Protein AF-A0A3D3A283-F1 (afdb_monomer_lite)

pLDDT: mean 78.35, std 17.88, range [45.12, 97.5]

Secondary structure (DSSP, 8-state):
-HHHHHHHHHHHHHHHHTTSTT----SSEEEEEEEE-SSTT-EEEEEEEE-SSTT---------SSS------TT-----TT--SSSSTTTS--

Structure (mmCIF, N/CA/C/O backbone):
data_AF-A0A3D3A283-F1
#
_entry.id   AF-A0A3D3A283-F1
#
loop_
_atom_site.group_PDB
_atom_site.id
_atom_site.type_symbol
_atom_site.label_atom_id
_atom_site.label_alt_id
_atom_site.label_comp_id
_atom_site.label_asym_id
_atom_site.label_entity_id
_atom_site.label_seq_id
_atom_site.pdbx_PDB_ins_code
_atom_site.Cartn_x
_atom_site.Cartn_y
_atom_site.Cartn_z
_atom_site.occupancy
_atom_site.B_iso_or_equiv
_atom_site.auth_seq_id
_atom_site.auth_comp_id
_atom_site.auth_asym_id
_atom_site.auth_atom_id
_atom_site.pdbx_PDB_model_num
ATOM 1 N N . MET A 1 1 ? 38.397 -44.818 -22.641 1.00 54.75 1 MET A N 1
ATOM 2 C CA . MET A 1 1 ? 37.071 -44.643 -21.996 1.00 54.75 1 MET A CA 1
ATOM 3 C C . MET A 1 1 ? 37.014 -43.559 -20.901 1.00 54.75 1 MET A C 1
ATOM 5 O O . MET A 1 1 ? 35.934 -43.337 -20.370 1.00 54.75 1 MET A O 1
ATOM 9 N N . ASN A 1 2 ? 38.090 -42.804 -20.611 1.00 53.28 2 ASN A N 1
ATOM 10 C CA . ASN A 1 2 ? 38.083 -41.800 -19.523 1.00 53.28 2 ASN A CA 1
ATOM 11 C C . ASN A 1 2 ? 37.784 -40.354 -19.965 1.00 53.28 2 ASN A C 1
ATOM 13 O O . ASN A 1 2 ? 37.393 -39.545 -19.135 1.00 53.28 2 ASN A O 1
ATOM 17 N N . LYS A 1 3 ? 37.889 -40.022 -21.262 1.00 54.91 3 LYS A N 1
ATOM 18 C CA . LYS A 1 3 ? 37.494 -38.693 -21.774 1.00 54.91 3 LYS A CA 1
ATOM 19 C C . LYS A 1 3 ? 35.975 -38.526 -21.896 1.00 54.91 3 LYS A C 1
ATOM 21 O O . LYS A 1 3 ? 35.461 -37.451 -21.635 1.00 54.91 3 LYS A O 1
ATOM 26 N N . MET A 1 4 ? 35.241 -39.598 -22.198 1.00 54.47 4 MET A N 1
ATOM 27 C CA . MET A 1 4 ? 33.786 -39.538 -22.398 1.00 54.47 4 MET A CA 1
ATOM 28 C C . MET A 1 4 ? 33.010 -39.360 -21.084 1.00 54.47 4 MET A C 1
ATOM 30 O O . MET A 1 4 ? 32.000 -38.675 -21.064 1.00 54.47 4 MET A O 1
ATOM 34 N N . ARG A 1 5 ? 33.522 -39.888 -19.962 1.00 53.94 5 ARG A N 1
ATOM 35 C CA . ARG A 1 5 ? 32.919 -39.703 -18.625 1.00 53.94 5 ARG A CA 1
ATOM 36 C C . ARG A 1 5 ? 33.092 -38.273 -18.092 1.00 53.94 5 ARG A C 1
ATOM 38 O O . ARG A 1 5 ? 32.240 -37.797 -17.354 1.00 53.94 5 ARG A O 1
ATOM 45 N N . SER A 1 6 ? 34.153 -37.578 -18.514 1.00 50.94 6 SER A N 1
ATOM 46 C CA . SER A 1 6 ? 34.412 -36.185 -18.130 1.00 50.94 6 SER A CA 1
ATOM 47 C C . SER A 1 6 ? 33.497 -35.188 -18.851 1.00 50.94 6 SER A C 1
ATOM 49 O O . SER A 1 6 ? 33.169 -34.156 -18.274 1.00 50.94 6 SER A O 1
ATOM 51 N N . LEU A 1 7 ? 33.050 -35.499 -20.076 1.00 50.66 7 LEU A N 1
ATOM 52 C CA . LEU A 1 7 ? 32.074 -34.671 -20.797 1.00 50.66 7 LEU A CA 1
ATOM 53 C C . LEU A 1 7 ? 30.651 -34.793 -20.228 1.00 50.66 7 LEU A C 1
ATOM 55 O O . LEU A 1 7 ? 29.930 -33.800 -20.196 1.00 50.66 7 LEU A O 1
ATOM 59 N N . PHE A 1 8 ? 30.260 -35.965 -19.714 1.00 50.25 8 PHE A N 1
ATOM 60 C CA . PHE A 1 8 ? 28.951 -36.134 -19.068 1.00 50.25 8 PHE A CA 1
ATOM 61 C C . PHE A 1 8 ? 28.838 -35.375 -17.735 1.00 50.25 8 PHE A C 1
ATOM 63 O O . PHE A 1 8 ? 27.784 -34.822 -17.442 1.00 50.25 8 PHE A O 1
ATOM 70 N N . PHE A 1 9 ? 29.920 -35.280 -16.953 1.00 48.66 9 PHE A N 1
ATOM 71 C CA . PHE A 1 9 ? 29.913 -34.521 -15.693 1.00 48.66 9 PHE A CA 1
ATOM 72 C C . PHE A 1 9 ? 29.909 -32.995 -15.898 1.00 48.66 9 PHE A C 1
ATOM 74 O O . PHE A 1 9 ? 29.288 -32.279 -15.116 1.00 48.66 9 PHE A O 1
ATOM 81 N N . ALA A 1 10 ? 30.543 -32.489 -16.962 1.00 51.34 10 ALA A N 1
ATOM 82 C CA . ALA A 1 10 ? 30.546 -31.056 -17.270 1.00 51.34 10 ALA A CA 1
ATOM 83 C C . ALA A 1 10 ? 29.181 -30.555 -17.786 1.00 51.34 10 ALA A C 1
ATOM 85 O O . ALA A 1 10 ? 28.752 -29.457 -17.435 1.00 51.34 10 ALA A O 1
ATOM 86 N N . ALA A 1 11 ? 28.463 -31.370 -18.568 1.00 51.16 11 ALA A N 1
ATOM 87 C CA . ALA A 1 11 ? 27.159 -30.998 -19.124 1.00 51.16 11 ALA A CA 1
ATOM 88 C C . ALA A 1 11 ? 26.048 -30.904 -18.059 1.00 51.16 11 ALA A C 1
ATOM 90 O O . ALA A 1 11 ? 25.177 -30.039 -18.148 1.00 51.16 11 ALA A O 1
ATOM 91 N N . VAL A 1 12 ? 26.103 -31.750 -17.024 1.00 53.19 12 VAL A N 1
ATOM 92 C CA . VAL A 1 12 ? 25.126 -31.738 -15.920 1.00 53.19 12 VAL A CA 1
ATOM 93 C C . VAL A 1 12 ? 25.306 -30.510 -15.021 1.00 53.19 12 VAL A C 1
ATOM 95 O O . VAL A 1 12 ? 24.311 -29.961 -14.565 1.00 53.19 12 VAL A O 1
ATOM 98 N N . CYS A 1 13 ? 26.540 -30.021 -14.839 1.00 48.72 13 CYS A N 1
ATOM 99 C CA . CYS A 1 13 ? 26.839 -28.829 -14.032 1.00 48.72 13 CYS A CA 1
ATOM 100 C C . CYS A 1 13 ? 26.362 -27.516 -14.692 1.00 48.72 13 CYS A C 1
ATOM 102 O O . CYS A 1 13 ? 25.890 -26.610 -14.010 1.00 48.72 13 CYS A O 1
ATOM 104 N N . CYS A 1 14 ? 26.407 -27.424 -16.029 1.00 45.12 14 CYS A N 1
ATOM 105 C CA . CYS A 1 14 ? 25.855 -26.267 -16.748 1.00 45.12 14 CYS A CA 1
ATOM 106 C C . CYS A 1 14 ? 24.320 -26.276 -16.810 1.00 45.12 14 CYS A C 1
ATOM 108 O O . CYS A 1 14 ? 23.711 -25.209 -16.800 1.00 45.12 14 CYS A O 1
ATOM 110 N N . CYS A 1 15 ? 23.674 -27.447 -16.841 1.00 45.78 15 CYS A N 1
ATOM 111 C CA . CYS A 1 15 ? 22.208 -27.520 -16.883 1.00 45.78 15 CYS A CA 1
ATOM 112 C C . CYS A 1 15 ? 21.551 -27.206 -15.531 1.00 45.78 15 CYS A C 1
ATOM 114 O O . CYS A 1 15 ? 20.435 -26.694 -15.507 1.00 45.78 15 CYS A O 1
ATOM 116 N N . SER A 1 16 ? 22.230 -27.458 -14.407 1.00 51.78 16 SER A N 1
ATOM 117 C CA . SER A 1 16 ? 21.726 -27.094 -13.077 1.00 51.78 16 SER A CA 1
ATOM 118 C C . SER A 1 16 ? 21.889 -25.605 -12.744 1.00 51.78 16 SER A C 1
ATOM 120 O O . SER A 1 16 ? 21.126 -25.096 -11.929 1.00 51.78 16 SER A O 1
ATOM 122 N N . ALA A 1 17 ? 22.795 -24.877 -13.411 1.00 52.09 17 ALA A N 1
ATOM 123 C CA . ALA A 1 17 ? 22.909 -23.417 -13.283 1.00 52.09 17 ALA A CA 1
ATOM 124 C C . ALA A 1 17 ? 21.847 -22.645 -14.097 1.00 52.09 17 ALA A C 1
ATOM 126 O O . ALA A 1 17 ? 21.483 -21.528 -13.739 1.00 52.09 17 ALA A O 1
ATOM 127 N N . LEU A 1 18 ? 21.317 -23.247 -15.167 1.00 49.38 18 LEU A N 1
ATOM 128 C CA . LEU A 1 18 ? 20.253 -22.670 -16.003 1.00 49.38 18 LEU A CA 1
ATOM 129 C C . LEU A 1 18 ? 18.839 -22.869 -15.426 1.00 49.38 18 LEU A C 1
ATOM 131 O O . LEU A 1 18 ? 17.903 -22.225 -15.888 1.00 49.38 18 LEU A O 1
ATOM 135 N N . ALA A 1 19 ? 18.673 -23.734 -14.422 1.00 49.62 19 ALA A N 1
ATOM 136 C CA . ALA A 1 19 ? 17.364 -24.104 -13.877 1.00 49.62 19 ALA A CA 1
ATOM 137 C C . ALA A 1 19 ? 16.906 -23.266 -12.664 1.00 49.62 19 ALA A C 1
ATOM 139 O O . ALA A 1 19 ? 15.812 -23.495 -12.155 1.00 49.62 19 ALA A O 1
ATOM 140 N N . VAL A 1 20 ? 17.709 -22.305 -12.184 1.00 51.28 20 VAL A N 1
ATOM 141 C CA . VAL A 1 20 ? 17.404 -21.533 -10.954 1.00 51.28 20 VAL A CA 1
ATOM 142 C C . VAL A 1 20 ? 16.910 -20.102 -11.243 1.00 51.28 20 VAL A C 1
ATOM 144 O O . VAL A 1 20 ? 16.482 -19.395 -10.338 1.00 51.28 20 VAL A O 1
ATOM 147 N N . SER A 1 21 ? 16.885 -19.656 -12.501 1.00 51.81 21 SER A N 1
ATOM 148 C CA . SER A 1 21 ? 16.605 -18.253 -12.856 1.00 51.81 21 SER A CA 1
ATOM 149 C C . SER A 1 21 ? 15.125 -17.846 -12.884 1.00 51.81 21 SER A C 1
ATOM 151 O O . SER A 1 21 ? 14.825 -16.735 -13.308 1.00 51.81 21 SER A O 1
ATOM 153 N N . ASN A 1 22 ? 14.195 -18.694 -12.431 1.00 51.75 22 ASN A N 1
ATOM 154 C CA . ASN A 1 22 ? 12.764 -18.364 -12.450 1.00 51.75 22 ASN A CA 1
ATOM 155 C C . ASN A 1 22 ? 12.050 -18.634 -11.120 1.00 51.75 22 ASN A C 1
ATOM 157 O O . ASN A 1 22 ? 10.897 -19.065 -11.082 1.00 51.75 22 ASN A O 1
ATOM 161 N N . LEU A 1 23 ? 12.728 -18.358 -10.004 1.00 53.12 23 LEU A N 1
ATOM 162 C CA . LEU A 1 23 ? 11.992 -17.941 -8.817 1.00 53.12 23 LEU A CA 1
ATOM 163 C C . LEU A 1 23 ? 11.372 -16.592 -9.186 1.00 53.12 23 LEU A C 1
ATOM 165 O O . LEU A 1 23 ? 12.096 -15.608 -9.312 1.00 53.12 23 LEU A O 1
ATOM 169 N N . GLY A 1 24 ? 10.067 -16.585 -9.466 1.00 50.78 24 GLY A N 1
ATOM 170 C CA . GLY A 1 24 ? 9.287 -15.406 -9.843 1.00 50.78 24 GLY A CA 1
ATOM 171 C C . GLY A 1 24 ? 9.203 -14.393 -8.705 1.00 50.78 24 GLY A C 1
ATOM 172 O O . GLY A 1 24 ? 8.135 -14.147 -8.153 1.00 50.78 24 GLY A O 1
ATOM 173 N N . PHE A 1 25 ? 10.343 -13.834 -8.319 1.00 56.41 25 PHE A N 1
ATOM 174 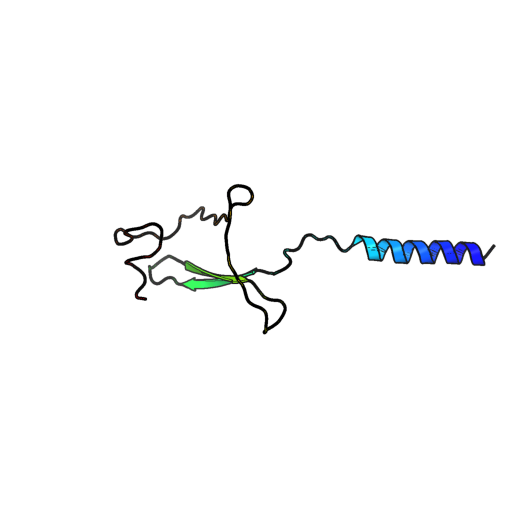C CA . PHE A 1 25 ? 10.401 -12.656 -7.489 1.00 56.41 25 PHE A CA 1
ATOM 175 C C . PHE A 1 25 ? 9.971 -11.472 -8.349 1.00 56.41 25 PHE A C 1
ATOM 177 O O . PHE A 1 25 ? 10.380 -11.343 -9.505 1.00 56.41 25 PHE A O 1
ATOM 184 N N . SER A 1 26 ? 9.118 -10.619 -7.784 1.00 68.00 26 SER A N 1
ATOM 185 C CA . SER A 1 26 ? 8.864 -9.296 -8.347 1.00 68.00 26 SER A CA 1
ATOM 186 C C . SER A 1 26 ? 10.208 -8.625 -8.650 1.00 68.00 26 SER A C 1
ATOM 188 O O . SER A 1 26 ? 11.115 -8.676 -7.820 1.00 68.00 26 SER A O 1
ATOM 190 N N . GLN A 1 27 ? 10.342 -8.014 -9.834 1.00 79.88 27 GLN A N 1
ATOM 191 C CA . GLN A 1 27 ? 11.581 -7.349 -10.273 1.00 79.88 27 GLN A CA 1
ATOM 192 C C . GLN A 1 27 ? 12.066 -6.287 -9.268 1.00 79.88 27 GLN A C 1
ATOM 194 O O . GLN A 1 27 ? 13.261 -5.996 -9.193 1.00 79.88 27 GLN A O 1
ATOM 199 N N . TYR A 1 28 ? 11.129 -5.754 -8.485 1.00 87.88 28 TYR A N 1
ATOM 200 C CA . TYR A 1 28 ? 11.352 -4.824 -7.389 1.00 87.88 28 TYR A CA 1
ATOM 201 C C . TYR A 1 28 ? 10.766 -5.408 -6.102 1.00 87.88 28 TYR A C 1
ATOM 203 O O . TYR A 1 28 ? 9.648 -5.942 -6.114 1.00 87.88 28 TYR A O 1
ATOM 211 N N . SER A 1 29 ? 11.507 -5.314 -4.998 1.00 91.25 29 SER A N 1
ATOM 212 C CA . SER A 1 29 ? 10.990 -5.675 -3.680 1.00 91.25 29 SER A CA 1
ATOM 213 C C . SER A 1 29 ? 10.095 -4.572 -3.119 1.00 91.25 29 SER A C 1
ATOM 215 O O . SER A 1 29 ? 10.069 -3.441 -3.610 1.00 91.25 29 SER A O 1
ATOM 217 N N . LEU A 1 30 ? 9.323 -4.942 -2.100 1.00 91.62 30 LEU A N 1
ATOM 218 C CA . LEU A 1 30 ? 8.496 -4.019 -1.346 1.00 91.62 30 LEU A CA 1
ATOM 219 C C . LEU A 1 30 ? 8.938 -4.038 0.115 1.00 91.62 30 LEU A C 1
ATOM 221 O O . LEU A 1 30 ? 8.873 -5.089 0.760 1.00 91.62 30 LEU A O 1
ATOM 225 N N . SER A 1 31 ? 9.321 -2.883 0.646 1.00 94.69 31 SER A N 1
ATOM 226 C CA . SER A 1 31 ? 9.523 -2.682 2.078 1.00 94.69 31 SER A CA 1
ATOM 227 C C . SER A 1 31 ? 8.317 -1.950 2.680 1.00 94.69 31 SER A C 1
ATOM 229 O O . SER A 1 31 ? 7.693 -1.094 2.048 1.00 94.69 31 SER A O 1
ATOM 231 N N . VAL A 1 32 ? 7.914 -2.348 3.890 1.00 95.44 32 VAL A N 1
ATOM 232 C CA . VAL A 1 32 ? 6.728 -1.798 4.562 1.00 95.44 32 VAL A CA 1
ATOM 233 C C . VAL A 1 32 ? 7.120 -1.283 5.933 1.00 95.44 32 VAL A C 1
ATOM 235 O O . VAL A 1 32 ? 7.566 -2.043 6.790 1.00 95.44 32 VAL A O 1
ATOM 238 N N . GLU A 1 33 ? 6.911 0.010 6.143 1.00 97.50 33 GLU A N 1
ATOM 239 C CA . GLU A 1 33 ? 7.079 0.657 7.437 1.00 97.50 33 GLU A CA 1
ATOM 240 C C . GLU A 1 33 ? 5.717 0.817 8.111 1.00 97.50 33 GLU A C 1
ATOM 242 O O . GLU A 1 33 ? 4.751 1.262 7.488 1.00 97.50 33 GLU A O 1
ATOM 247 N N . SER A 1 34 ? 5.644 0.489 9.399 1.00 96.19 34 SER A N 1
ATOM 248 C CA . SER A 1 34 ? 4.462 0.728 10.227 1.00 96.19 34 SER A CA 1
ATOM 249 C C . SER A 1 34 ? 4.755 1.765 11.304 1.00 96.19 34 SER A C 1
ATOM 251 O O . SER A 1 34 ? 5.783 1.680 11.978 1.00 96.19 34 SER A O 1
ATOM 253 N N . SER A 1 35 ? 3.826 2.687 11.531 1.00 96.56 35 SER A N 1
ATOM 254 C CA . SER A 1 35 ? 3.874 3.643 12.639 1.00 96.56 35 SER A CA 1
ATOM 255 C C . SER A 1 35 ? 2.495 3.810 13.288 1.00 96.56 35 SER A C 1
ATOM 257 O O . SER A 1 35 ? 1.476 3.507 12.658 1.00 96.56 35 SER A O 1
ATOM 259 N N . PRO A 1 36 ? 2.414 4.276 14.549 1.00 95.94 36 PRO A N 1
ATOM 260 C CA . PRO A 1 36 ? 1.132 4.634 15.147 1.00 95.94 36 PRO A CA 1
ATOM 261 C C . PRO A 1 36 ? 0.403 5.676 14.290 1.00 95.94 36 PRO A C 1
ATOM 263 O O . PRO A 1 36 ? 1.007 6.661 13.858 1.00 95.94 36 PRO A O 1
ATOM 266 N N . ALA A 1 37 ? -0.888 5.466 14.039 1.00 91.81 37 ALA A N 1
ATOM 267 C CA . ALA A 1 37 ? -1.703 6.462 13.354 1.00 91.81 37 ALA A CA 1
ATOM 268 C C . ALA A 1 37 ? -2.048 7.630 14.291 1.00 91.81 37 ALA A C 1
ATOM 270 O O . ALA A 1 37 ? -2.021 7.500 15.515 1.00 91.81 37 ALA A O 1
ATOM 271 N N . VAL A 1 38 ? -2.441 8.767 13.706 1.00 87.50 38 VAL A N 1
ATOM 272 C CA . VAL A 1 38 ? -2.965 9.918 14.468 1.00 87.50 38 VAL A CA 1
ATOM 273 C C . VAL A 1 38 ? -4.253 9.537 15.209 1.00 87.50 38 VAL A C 1
ATOM 275 O O . VAL A 1 38 ? -4.483 9.970 16.336 1.00 87.50 38 VAL A O 1
ATOM 278 N N . THR A 1 39 ? -5.091 8.697 14.597 1.00 86.94 39 THR A N 1
ATOM 279 C CA . THR A 1 39 ? -6.273 8.126 15.245 1.00 86.94 39 THR A CA 1
ATOM 280 C C . THR A 1 39 ? -5.858 7.011 16.199 1.00 86.94 39 THR A C 1
ATOM 282 O O . THR A 1 39 ? -5.246 6.023 15.790 1.00 86.94 39 THR A O 1
ATOM 285 N N . ALA A 1 40 ? -6.230 7.158 17.471 1.00 91.56 40 ALA A N 1
ATOM 286 C CA . ALA A 1 40 ? -5.914 6.186 18.508 1.00 91.56 40 ALA A CA 1
ATOM 287 C C . ALA A 1 40 ? -6.394 4.773 18.136 1.00 91.56 40 ALA A C 1
ATOM 289 O O . ALA A 1 40 ? -7.513 4.585 17.662 1.00 91.56 40 ALA A O 1
ATOM 290 N N . GLY A 1 41 ? -5.535 3.781 18.375 1.00 91.62 41 GLY A N 1
ATOM 291 C CA . GLY A 1 41 ? -5.825 2.372 18.100 1.00 91.62 41 GLY A CA 1
ATOM 292 C C . GLY A 1 41 ? -5.624 1.937 16.645 1.00 91.62 41 GLY A C 1
ATOM 293 O O . GLY A 1 41 ? -5.802 0.756 16.361 1.00 91.62 41 GLY A O 1
ATOM 294 N N . LEU A 1 42 ? -5.234 2.840 15.738 1.00 92.75 42 LEU A N 1
ATOM 295 C CA . LEU A 1 42 ? -4.935 2.508 14.342 1.00 92.75 42 LEU A CA 1
ATOM 296 C C . LEU A 1 42 ? -3.424 2.540 14.045 1.00 92.75 42 LEU A C 1
ATOM 298 O O . LEU A 1 42 ? -2.617 3.093 14.797 1.00 92.75 42 LEU A O 1
ATOM 302 N N . THR A 1 43 ? -3.041 1.944 12.915 1.00 94.25 43 THR A N 1
ATOM 303 C CA . THR A 1 43 ? -1.659 1.880 12.416 1.00 94.25 43 THR A CA 1
ATOM 304 C C . THR A 1 43 ? -1.594 2.444 11.002 1.00 94.25 43 THR A C 1
ATOM 306 O O . THR A 1 43 ? -2.415 2.099 10.152 1.00 94.25 43 THR A O 1
ATOM 309 N N . THR A 1 44 ? -0.611 3.303 10.748 1.00 93.50 44 THR A N 1
ATOM 310 C CA . THR A 1 44 ? -0.281 3.794 9.409 1.00 93.50 44 THR A CA 1
ATOM 311 C C . THR A 1 44 ? 0.759 2.870 8.790 1.00 93.50 44 THR A C 1
ATOM 313 O O . THR A 1 44 ? 1.784 2.596 9.413 1.00 93.50 44 THR A O 1
ATOM 316 N N . TYR A 1 45 ? 0.515 2.426 7.556 1.00 94.19 45 TYR A N 1
ATOM 317 C CA . TYR A 1 45 ? 1.470 1.652 6.764 1.00 94.19 45 TYR A CA 1
ATOM 318 C C . TYR A 1 45 ? 1.973 2.488 5.591 1.00 94.19 45 TYR A C 1
ATOM 320 O O . TYR A 1 45 ? 1.172 3.057 4.846 1.00 94.19 45 TYR A O 1
ATOM 328 N N . ARG A 1 46 ? 3.294 2.545 5.411 1.00 94.19 46 ARG A N 1
ATOM 329 C CA . ARG A 1 46 ? 3.936 3.157 4.248 1.00 94.19 46 ARG A CA 1
ATOM 330 C C . ARG A 1 46 ? 4.678 2.088 3.459 1.00 94.19 46 ARG A C 1
ATOM 332 O O . ARG A 1 46 ? 5.577 1.429 3.972 1.00 94.19 46 ARG A O 1
ATOM 339 N N . PHE A 1 47 ? 4.262 1.932 2.209 1.00 93.44 47 PHE A N 1
ATOM 340 C CA . PHE A 1 47 ? 4.810 0.972 1.264 1.00 93.44 47 PHE A CA 1
ATOM 341 C C . PHE A 1 47 ? 5.873 1.656 0.408 1.00 93.44 47 PHE A C 1
ATOM 343 O O . PHE A 1 47 ? 5.623 2.719 -0.163 1.00 93.44 47 PHE A O 1
ATOM 350 N N . HIS A 1 48 ? 7.039 1.037 0.311 1.00 93.75 48 HIS A N 1
ATOM 351 C CA . HIS A 1 48 ? 8.153 1.473 -0.515 1.00 93.75 48 HIS A CA 1
ATOM 352 C C . HIS A 1 48 ? 8.407 0.423 -1.580 1.00 93.75 48 HIS A C 1
ATOM 354 O O . HIS A 1 48 ? 8.572 -0.749 -1.255 1.00 93.75 48 HIS A O 1
ATOM 360 N N . VAL A 1 49 ? 8.445 0.847 -2.841 1.00 92.88 49 VAL A N 1
ATOM 361 C CA . VAL A 1 49 ? 8.963 0.013 -3.925 1.00 92.88 49 VAL A CA 1
ATOM 362 C C . VAL A 1 49 ? 10.454 0.282 -4.023 1.00 92.88 49 VAL A C 1
ATOM 364 O O . VAL A 1 49 ? 10.865 1.414 -4.286 1.00 92.88 49 VAL A O 1
ATOM 367 N N . ASP A 1 50 ? 11.251 -0.747 -3.762 1.00 92.31 50 ASP A N 1
ATOM 368 C CA . ASP A 1 50 ? 12.700 -0.618 -3.701 1.00 92.31 50 ASP A CA 1
ATOM 369 C C . ASP A 1 50 ? 13.263 -0.655 -5.130 1.00 92.31 50 ASP A C 1
ATOM 371 O O . ASP A 1 50 ? 13.237 -1.691 -5.801 1.00 92.31 50 ASP A O 1
ATOM 375 N N . MET A 1 51 ? 13.735 0.497 -5.611 1.00 92.44 51 MET A N 1
ATOM 376 C CA . MET A 1 51 ? 14.361 0.623 -6.931 1.00 92.44 51 MET A CA 1
ATOM 377 C C . MET A 1 51 ? 15.776 0.031 -6.925 1.00 92.44 51 MET A C 1
ATOM 379 O O . MET A 1 51 ? 16.428 -0.030 -5.882 1.00 92.44 51 MET A O 1
ATOM 383 N N . GLN A 1 52 ? 16.256 -0.409 -8.090 1.00 90.19 52 GLN A N 1
ATOM 384 C CA . GLN A 1 52 ? 17.553 -1.084 -8.193 1.00 90.19 52 GLN A CA 1
ATOM 385 C C . GLN A 1 52 ? 18.715 -0.082 -8.221 1.00 90.19 52 GLN A C 1
ATOM 387 O O . GLN A 1 52 ? 19.777 -0.371 -7.669 1.00 90.19 52 GLN A O 1
ATOM 392 N N . ASP A 1 53 ? 18.505 1.094 -8.824 1.00 92.25 53 ASP A N 1
ATOM 393 C CA . ASP A 1 53 ? 19.486 2.178 -8.908 1.00 92.25 53 ASP A CA 1
ATOM 394 C C . ASP A 1 53 ? 18.923 3.505 -8.366 1.00 92.25 53 ASP A C 1
ATOM 396 O O . ASP A 1 53 ? 17.728 3.791 -8.450 1.00 92.25 53 ASP A O 1
ATOM 400 N N . ALA A 1 54 ? 19.795 4.3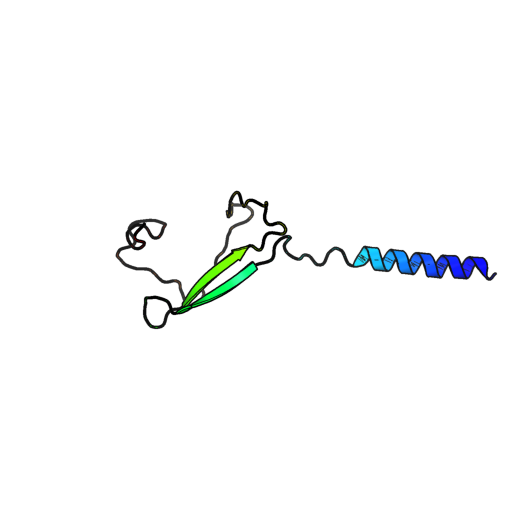59 -7.824 1.00 91.12 54 ALA A N 1
ATOM 401 C CA . ALA A 1 54 ? 19.416 5.666 -7.281 1.00 91.12 54 ALA A CA 1
ATOM 402 C C . ALA A 1 54 ? 18.928 6.668 -8.348 1.00 91.12 54 ALA A C 1
ATOM 404 O O . ALA A 1 54 ? 18.289 7.668 -8.016 1.00 91.12 54 ALA A O 1
ATOM 405 N N . THR A 1 55 ? 19.249 6.432 -9.620 1.00 95.56 55 THR A N 1
ATOM 406 C CA . THR A 1 55 ? 18.813 7.248 -10.760 1.00 95.56 55 THR A CA 1
ATOM 407 C C . THR A 1 55 ? 17.471 6.805 -11.344 1.00 95.56 55 THR A C 1
ATOM 409 O O . THR A 1 55 ? 16.892 7.545 -12.149 1.00 95.56 55 THR A O 1
ATOM 412 N N . ASP A 1 56 ? 16.943 5.657 -10.907 1.00 94.19 56 ASP A N 1
ATOM 413 C CA . ASP A 1 56 ? 15.664 5.131 -11.365 1.00 94.19 56 ASP A CA 1
ATOM 414 C C . ASP A 1 56 ? 14.503 6.084 -11.044 1.00 94.19 56 ASP A C 1
ATOM 416 O O . ASP A 1 56 ? 14.483 6.807 -10.042 1.00 94.19 56 ASP A O 1
ATOM 420 N N . ARG A 1 57 ? 13.478 6.065 -11.902 1.00 92.56 57 ARG A N 1
ATOM 421 C CA . ARG A 1 57 ? 12.250 6.849 -11.728 1.00 92.56 57 ARG A CA 1
ATOM 422 C C . ARG A 1 57 ? 11.030 5.954 -11.868 1.00 92.56 57 ARG A C 1
ATOM 424 O O . ARG A 1 57 ? 10.878 5.249 -12.861 1.00 92.56 57 ARG A O 1
ATOM 431 N N . MET A 1 58 ? 10.126 6.035 -10.898 1.00 91.00 58 MET A N 1
ATOM 432 C CA . MET A 1 58 ? 8.823 5.384 -10.976 1.00 91.00 58 MET A CA 1
ATOM 433 C C . MET A 1 58 ? 7.838 6.284 -11.724 1.00 91.00 58 MET A C 1
ATOM 435 O O . MET A 1 58 ? 7.559 7.399 -11.292 1.00 91.00 58 MET A O 1
ATOM 439 N N . SER A 1 59 ? 7.306 5.792 -12.845 1.00 92.56 59 SER A N 1
ATOM 440 C CA . SER A 1 59 ? 6.347 6.553 -13.654 1.00 92.56 59 SER A CA 1
ATOM 441 C C . SER A 1 59 ? 4.929 6.511 -13.087 1.00 92.56 59 SER A C 1
ATOM 443 O O . SER A 1 59 ? 4.229 7.518 -13.146 1.00 92.56 59 SER A O 1
ATOM 445 N N . ALA A 1 60 ? 4.479 5.349 -12.606 1.00 91.38 60 ALA A N 1
ATOM 446 C CA . ALA A 1 60 ? 3.126 5.164 -12.096 1.00 91.38 60 ALA A CA 1
ATOM 447 C C . ALA A 1 60 ? 3.016 3.895 -11.244 1.00 91.38 60 ALA A C 1
ATOM 449 O O . ALA A 1 60 ? 3.707 2.907 -11.493 1.00 91.38 60 ALA A O 1
ATOM 450 N N . VAL A 1 61 ? 2.073 3.915 -10.303 1.00 90.25 61 VAL A N 1
ATOM 451 C CA . VAL A 1 61 ? 1.518 2.725 -9.653 1.00 90.25 61 VAL A CA 1
ATOM 452 C C . VAL A 1 61 ? 0.052 2.674 -10.052 1.00 90.25 61 VAL A C 1
ATOM 454 O O . VAL A 1 61 ? -0.715 3.566 -9.694 1.00 90.25 61 VAL A O 1
ATOM 457 N N . PHE A 1 62 ? -0.333 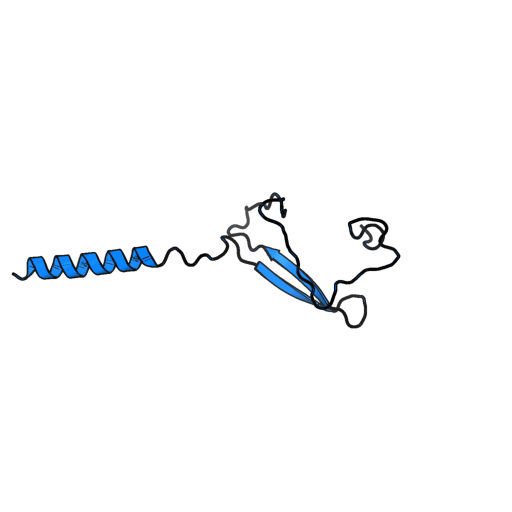1.679 -10.843 1.00 92.19 62 PHE A N 1
ATOM 458 C CA . PHE A 1 62 ? -1.695 1.573 -11.354 1.00 92.19 62 PHE A CA 1
ATOM 459 C C . PHE A 1 62 ? -2.114 0.113 -11.501 1.00 92.19 62 PHE A C 1
ATOM 461 O O . PHE A 1 62 ? -1.279 -0.781 -11.616 1.00 92.19 62 PHE A O 1
ATOM 468 N N . GLY A 1 63 ? -3.425 -0.103 -11.503 1.00 92.56 63 GLY A N 1
ATOM 469 C CA . GLY A 1 63 ? -4.045 -1.332 -11.978 1.00 92.56 63 GLY A CA 1
ATOM 470 C C . GLY A 1 63 ? -4.956 -1.035 -13.163 1.00 92.56 63 GLY A C 1
ATOM 471 O O . GLY A 1 63 ? -5.309 0.121 -13.401 1.00 92.56 63 GLY A O 1
ATOM 472 N N . ASN A 1 64 ? -5.349 -2.073 -13.890 1.00 93.62 64 ASN A N 1
ATOM 473 C CA . ASN A 1 64 ? -6.340 -1.994 -14.961 1.00 93.62 64 ASN A CA 1
ATOM 474 C C . ASN A 1 64 ? -7.373 -3.133 -14.840 1.00 93.62 64 ASN A C 1
ATOM 476 O O . ASN A 1 64 ? -7.458 -3.820 -13.817 1.00 93.62 64 ASN A O 1
ATOM 480 N N . ASP A 1 65 ? -8.193 -3.290 -15.872 1.00 94.12 65 ASP A N 1
ATOM 481 C CA . ASP A 1 65 ? -9.251 -4.295 -15.980 1.00 94.12 65 ASP A CA 1
ATOM 482 C C . ASP A 1 65 ? -8.722 -5.734 -16.096 1.00 94.12 65 ASP A C 1
ATOM 484 O O . ASP A 1 65 ? -9.397 -6.670 -15.675 1.00 94.12 65 ASP A O 1
ATOM 488 N N . GLN A 1 66 ? -7.507 -5.918 -16.615 1.00 95.75 66 GLN A N 1
ATOM 489 C CA . GLN A 1 66 ? -6.862 -7.228 -16.759 1.00 95.75 66 GLN A CA 1
ATOM 490 C C . GLN A 1 66 ? -5.958 -7.585 -15.564 1.00 95.75 66 GLN A C 1
ATOM 492 O O . GLN A 1 66 ? -5.766 -8.761 -15.258 1.00 95.75 66 GLN A O 1
ATOM 497 N N . ALA A 1 67 ? -5.401 -6.577 -14.893 1.00 90.50 67 ALA A N 1
ATOM 498 C CA . ALA A 1 67 ? -4.471 -6.684 -13.776 1.00 90.50 67 ALA A CA 1
ATOM 499 C C . ALA A 1 67 ? -4.772 -5.582 -12.751 1.00 90.50 67 ALA A C 1
ATOM 501 O O . ALA A 1 67 ? -4.201 -4.489 -12.775 1.00 90.50 67 ALA A O 1
ATOM 502 N N . SER A 1 68 ? -5.719 -5.855 -11.856 1.00 93.00 68 SER A N 1
ATOM 503 C CA . SER A 1 68 ? -6.153 -4.885 -10.852 1.00 93.00 68 SER A CA 1
ATOM 504 C C . SER A 1 68 ? -5.103 -4.670 -9.760 1.00 93.00 68 SER A C 1
ATOM 506 O O . SER A 1 68 ? -4.485 -5.614 -9.270 1.00 93.00 68 SER A O 1
ATOM 508 N N . LEU A 1 69 ? -4.959 -3.419 -9.321 1.00 91.44 69 LEU A N 1
ATOM 509 C CA . LEU A 1 69 ? -4.231 -3.075 -8.105 1.00 91.44 69 LEU A CA 1
ATOM 510 C C . LEU A 1 69 ? -5.167 -3.315 -6.922 1.00 91.44 69 LEU A C 1
ATOM 512 O O . LEU A 1 69 ? -6.188 -2.642 -6.792 1.00 91.44 69 LEU A O 1
ATOM 516 N N . ILE A 1 70 ? -4.822 -4.277 -6.070 1.00 91.19 70 ILE A N 1
ATOM 517 C CA . ILE A 1 70 ? -5.660 -4.683 -4.942 1.00 91.19 70 ILE A CA 1
ATOM 518 C C . ILE A 1 70 ? -4.908 -4.411 -3.643 1.00 91.19 70 ILE A C 1
ATOM 520 O O . ILE A 1 70 ? -3.826 -4.949 -3.417 1.00 91.19 70 ILE A O 1
ATOM 524 N N . VAL A 1 71 ? -5.520 -3.616 -2.765 1.00 90.38 71 VAL A N 1
ATOM 525 C CA . VAL A 1 71 ? -5.074 -3.418 -1.382 1.00 90.38 71 VAL A CA 1
ATOM 526 C C . VAL A 1 71 ? -6.127 -4.036 -0.470 1.00 90.38 71 VAL A C 1
ATOM 528 O O . VAL A 1 71 ? -7.225 -3.502 -0.332 1.00 90.38 71 VAL A O 1
ATOM 531 N N . ASN A 1 72 ? -5.818 -5.193 0.117 1.00 92.19 72 ASN A N 1
ATOM 532 C CA . ASN A 1 72 ? -6.757 -5.917 0.972 1.00 92.19 72 ASN A CA 1
ATOM 533 C C . ASN A 1 72 ? -6.608 -5.491 2.439 1.00 92.19 72 ASN A C 1
ATOM 535 O O . ASN A 1 72 ? -5.546 -5.669 3.034 1.00 92.19 72 ASN A O 1
ATOM 539 N N . THR A 1 73 ? -7.684 -4.975 3.034 1.00 91.81 73 THR A N 1
ATOM 540 C CA . THR A 1 73 ? -7.731 -4.509 4.427 1.00 91.81 73 THR A CA 1
ATOM 541 C C . THR A 1 73 ? -8.820 -5.263 5.201 1.00 91.81 73 THR A C 1
ATOM 543 O O . THR A 1 73 ? -9.893 -4.726 5.463 1.00 91.81 73 THR A O 1
ATOM 546 N N . PRO A 1 74 ? -8.587 -6.531 5.591 1.00 91.31 74 PRO A N 1
ATOM 547 C CA . PRO A 1 74 ? -9.619 -7.364 6.220 1.00 91.31 74 PRO A CA 1
ATOM 548 C C . PRO A 1 74 ? -10.121 -6.816 7.567 1.00 91.31 74 PRO A C 1
ATOM 550 O O . PRO A 1 74 ? -11.257 -7.078 7.945 1.00 91.31 74 PRO A O 1
ATOM 553 N N . GLY A 1 75 ? -9.302 -6.028 8.275 1.00 88.50 75 GLY A N 1
ATOM 554 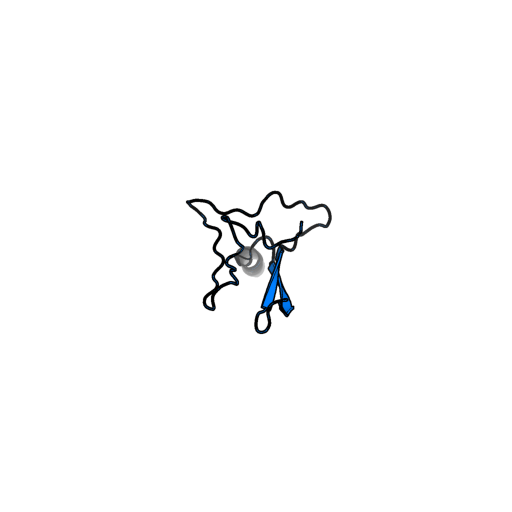C CA . GLY A 1 75 ? -9.709 -5.287 9.477 1.00 88.50 75 GLY A CA 1
ATOM 555 C C . GLY A 1 75 ? -10.391 -3.939 9.198 1.00 88.50 75 GLY A C 1
ATOM 556 O O . GLY A 1 75 ? -10.686 -3.204 10.135 1.00 88.50 75 GLY A O 1
ATOM 557 N N . GLY A 1 76 ? -10.623 -3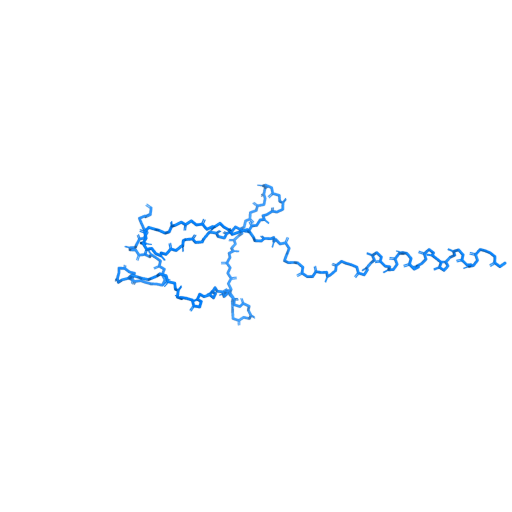.603 7.927 1.00 90.12 76 GLY A N 1
ATOM 558 C CA . GLY A 1 76 ? -11.047 -2.284 7.468 1.00 90.12 76 GLY A CA 1
ATOM 559 C C . GLY A 1 76 ? -9.878 -1.317 7.249 1.00 90.12 76 GLY A C 1
ATOM 560 O O . GLY A 1 76 ? -8.748 -1.547 7.680 1.00 90.12 76 GLY A O 1
ATOM 561 N N . ALA A 1 77 ? -10.163 -0.216 6.557 1.00 89.56 77 ALA A N 1
ATOM 562 C CA . ALA A 1 77 ? -9.281 0.941 6.443 1.00 89.56 77 ALA A CA 1
ATOM 563 C C . ALA A 1 77 ? -9.953 2.149 7.103 1.00 89.56 77 ALA A C 1
ATOM 565 O O . ALA A 1 77 ? -11.182 2.235 7.148 1.00 89.56 77 ALA A O 1
ATOM 566 N N . PHE A 1 78 ? -9.153 3.088 7.605 1.00 88.50 78 PHE A N 1
ATOM 567 C CA . PHE A 1 78 ? -9.683 4.332 8.151 1.00 88.50 78 PHE A CA 1
ATOM 568 C C . PHE A 1 78 ? -10.504 5.093 7.097 1.00 88.50 78 PHE A C 1
ATOM 570 O O . PHE A 1 78 ? -10.071 5.248 5.956 1.00 88.50 78 PHE A O 1
ATOM 577 N N . ASN A 1 79 ? -11.668 5.603 7.503 1.00 86.06 79 ASN A N 1
ATOM 578 C CA . ASN A 1 79 ? -12.487 6.525 6.722 1.00 86.06 79 ASN A CA 1
ATOM 579 C C . ASN A 1 79 ? -13.128 7.560 7.663 1.00 86.06 79 ASN A C 1
ATOM 581 O O . ASN A 1 79 ? -13.263 7.316 8.863 1.00 86.06 79 ASN A O 1
ATOM 585 N N . SER A 1 80 ? -13.519 8.717 7.135 1.00 83.94 80 SER A N 1
ATOM 586 C CA . SER A 1 80 ? -14.068 9.833 7.912 1.00 83.94 80 SER A CA 1
ATOM 587 C C . SER A 1 80 ? -15.196 10.527 7.143 1.00 83.94 80 SER A C 1
ATOM 589 O O . SER A 1 80 ? -15.122 10.607 5.917 1.00 83.94 80 SER A O 1
ATOM 591 N N . PRO A 1 81 ? -16.217 11.079 7.830 1.00 85.25 81 PRO A N 1
ATOM 592 C CA . PRO A 1 81 ? -17.303 11.826 7.187 1.00 85.25 81 PRO A CA 1
AT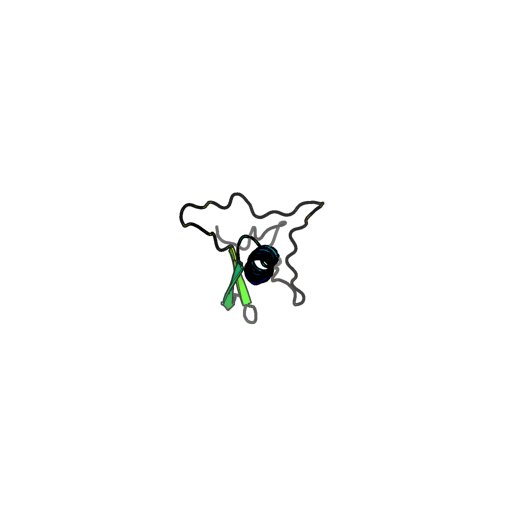OM 593 C C . PRO A 1 81 ? -16.837 13.103 6.469 1.00 85.25 81 PRO A C 1
ATOM 595 O O . PRO A 1 81 ? -17.596 13.669 5.691 1.00 85.25 81 PRO A O 1
ATOM 598 N N . PHE A 1 82 ? -15.603 13.559 6.707 1.00 85.44 82 PHE A N 1
ATOM 599 C CA . PHE A 1 82 ? -15.000 14.678 5.975 1.00 85.44 82 PHE A CA 1
ATOM 600 C C . PHE A 1 82 ? -14.395 14.268 4.620 1.00 85.44 82 PHE A C 1
ATOM 602 O O . PHE A 1 82 ? -13.987 15.140 3.855 1.00 85.44 82 PHE A O 1
ATOM 609 N N . ASN A 1 83 ? -14.340 12.968 4.301 1.00 84.81 83 ASN A N 1
ATOM 610 C CA . ASN A 1 83 ? -13.966 12.497 2.972 1.00 84.81 83 ASN A CA 1
ATOM 611 C C . ASN A 1 83 ? -15.113 12.767 1.984 1.00 84.81 83 ASN A C 1
ATOM 613 O O . ASN A 1 83 ? -16.140 12.090 2.002 1.00 84.81 83 ASN A O 1
ATOM 617 N N . SER A 1 84 ? -14.925 13.760 1.120 1.00 80.50 84 SER A N 1
ATOM 618 C CA . SER A 1 84 ? -15.949 14.219 0.173 1.00 80.50 84 SER A CA 1
ATOM 619 C C . SER A 1 84 ? -15.860 13.578 -1.218 1.00 80.50 84 SER A C 1
ATOM 621 O O . SER A 1 84 ? -16.650 13.928 -2.095 1.00 80.50 84 SER A O 1
ATOM 623 N N . SER A 1 85 ? -14.905 12.670 -1.459 1.00 82.31 85 SER A N 1
ATOM 624 C CA . SER A 1 85 ? -14.630 12.134 -2.798 1.00 82.31 85 SER A CA 1
ATOM 625 C C . SER A 1 85 ? -14.004 10.729 -2.758 1.00 82.31 85 SER A C 1
ATOM 627 O O . SER A 1 85 ? -14.068 10.010 -1.766 1.00 82.31 85 SER A O 1
ATOM 629 N N . TRP A 1 86 ? -13.415 10.302 -3.876 1.00 78.94 86 TRP A N 1
ATOM 630 C CA . TRP A 1 86 ? -12.760 9.002 -4.054 1.00 78.94 86 TRP A CA 1
ATOM 631 C C . TRP A 1 86 ? -11.349 8.922 -3.439 1.00 78.94 86 TRP A C 1
ATOM 633 O O . TRP A 1 86 ? -10.722 7.866 -3.475 1.00 78.94 86 TRP A O 1
ATOM 643 N N . ASN A 1 87 ? -10.829 10.019 -2.885 1.00 77.50 87 ASN A N 1
ATOM 644 C CA . ASN A 1 87 ? -9.499 10.124 -2.279 1.00 77.50 87 ASN A CA 1
ATOM 645 C C . ASN A 1 87 ? -9.572 10.861 -0.930 1.00 77.50 87 ASN A C 1
ATOM 647 O O . ASN A 1 87 ? -10.632 11.311 -0.527 1.00 77.50 87 ASN A O 1
ATOM 651 N N . ALA A 1 88 ? -8.446 11.048 -0.239 1.00 75.38 88 ALA A N 1
ATOM 652 C CA . ALA A 1 88 ? -8.402 11.745 1.055 1.00 75.38 88 ALA A CA 1
ATOM 653 C C . ALA A 1 88 ? -8.609 13.283 0.977 1.00 75.38 88 ALA A C 1
ATOM 655 O O . ALA A 1 88 ? -8.133 14.020 1.849 1.00 75.38 88 ALA A O 1
ATOM 656 N N . SER A 1 89 ? -9.287 13.788 -0.063 1.00 74.44 89 SER A N 1
ATOM 657 C CA . SER A 1 89 ? -9.610 15.210 -0.207 1.00 74.44 89 SER A CA 1
ATOM 658 C C . SER A 1 89 ? -10.493 15.678 0.954 1.00 74.44 89 SER A C 1
ATOM 660 O O . SER A 1 89 ? -11.534 15.085 1.241 1.00 74.44 89 SER A O 1
ATOM 662 N N . GLY A 1 90 ? -10.048 16.731 1.645 1.00 70.75 90 GLY A N 1
ATOM 663 C CA . GLY A 1 90 ? -10.707 17.278 2.836 1.00 70.75 90 GLY A CA 1
ATOM 664 C C . GLY A 1 90 ? -10.183 16.742 4.174 1.00 70.75 90 GLY A C 1
ATOM 665 O O . GLY A 1 90 ? -10.537 17.289 5.214 1.00 70.75 90 GLY A O 1
ATOM 666 N N . ILE A 1 91 ? -9.320 15.719 4.166 1.00 77.38 91 ILE A N 1
ATOM 667 C CA . ILE A 1 91 ? -8.684 15.171 5.381 1.00 77.38 91 ILE A CA 1
ATOM 668 C C . ILE A 1 91 ? -7.183 15.464 5.399 1.00 77.38 91 ILE A C 1
ATOM 670 O O . ILE A 1 91 ? -6.632 15.757 6.458 1.00 77.38 91 ILE A O 1
ATOM 674 N N . ASN A 1 92 ? -6.518 15.388 4.243 1.00 68.88 92 ASN A N 1
ATOM 675 C CA . ASN A 1 92 ? -5.097 15.700 4.144 1.00 68.88 92 ASN A CA 1
ATOM 676 C C . ASN A 1 92 ? -4.895 17.220 3.974 1.00 68.88 92 ASN A C 1
ATOM 678 O O . ASN A 1 92 ? -5.320 17.747 2.940 1.00 68.88 92 ASN A O 1
ATOM 682 N N . PRO A 1 93 ? -4.273 17.940 4.928 1.00 58.16 93 PRO A N 1
ATOM 683 C CA . PRO A 1 93 ? -3.764 19.275 4.648 1.00 58.16 93 PRO A CA 1
ATOM 684 C C . PRO A 1 93 ? -2.635 19.120 3.622 1.00 58.16 93 PRO A C 1
ATOM 686 O O . PRO A 1 93 ? -1.646 18.444 3.896 1.00 58.16 93 PRO A O 1
ATOM 689 N N . ALA A 1 94 ? -2.850 19.644 2.413 1.00 54.16 94 ALA A N 1
ATOM 690 C CA . ALA A 1 94 ? -1.857 19.620 1.340 1.00 54.16 94 ALA A CA 1
ATOM 691 C C . ALA A 1 94 ? -0.546 20.301 1.758 1.00 54.16 94 ALA A C 1
ATOM 693 O O . ALA A 1 94 ? -0.623 21.320 2.485 1.00 54.16 94 ALA A O 1
#

Foldseek 3Di:
DPVVVVVVVVVVVVVVVVPPPPPPDDPWDKDKDWDDDPDPPDIDIDIDTHDPDPPDDDPDDAADPVGHDDDDDPVDDDDDPLCPDPDCPRPDPD

Radius of gyration: 24.39 Å; chains: 1; bounding box: 55×64×41 Å

Sequence (94 aa):
MNKMRSLFFAAVCCCSALAVSNLGFSQYSLSVESSPAVTAGLTTYRFHVDMQDATDRMSAVFGNDQASLIVNTPGGAFNSPFNSSWNASGINPA